Protein AF-A0A2J8RBI4-F1 (afdb_monomer_lite)

Foldseek 3Di:
DKKWKADPVVRDIDIDDDDDDPDDPQDDDDDPVVCVRRVHDVVGDIDIDDDDDDDDPDDDDDDPDPVVD

Organism: Pongo abelii (NCBI:txid9601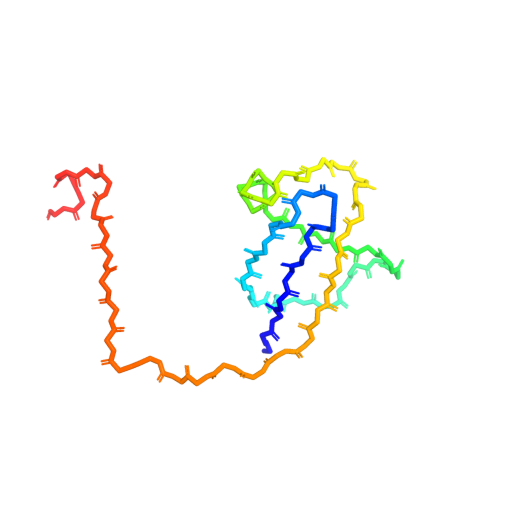)

Structure (mmCIF, N/CA/C/O backbone):
data_AF-A0A2J8RBI4-F1
#
_entry.id   AF-A0A2J8RBI4-F1
#
loop_
_atom_site.group_PDB
_atom_site.id
_atom_site.type_symbol
_atom_site.label_atom_id
_atom_site.label_alt_id
_atom_site.label_comp_id
_atom_site.label_asym_id
_atom_site.label_entity_id
_atom_site.label_seq_id
_atom_site.pdbx_PDB_ins_code
_atom_site.Cartn_x
_atom_site.Cartn_y
_atom_site.Cartn_z
_atom_site.occupancy
_atom_site.B_iso_or_equiv
_atom_site.auth_seq_id
_atom_site.auth_comp_id
_atom_site.auth_asym_id
_atom_site.auth_atom_id
_atom_site.pdbx_PDB_model_num
ATOM 1 N N . MET A 1 1 ? 5.509 -11.894 6.143 1.00 86.50 1 MET A N 1
ATOM 2 C CA . MET A 1 1 ? 6.580 -10.871 6.101 1.00 86.50 1 MET A CA 1
ATOM 3 C C . MET A 1 1 ? 5.926 -9.502 6.030 1.00 86.50 1 MET A C 1
ATOM 5 O O . MET A 1 1 ? 4.854 -9.412 5.438 1.00 86.50 1 MET A O 1
ATOM 9 N N . LEU A 1 2 ? 6.516 -8.482 6.656 1.00 96.12 2 LEU A N 1
ATOM 10 C CA . LEU A 1 2 ? 5.988 -7.116 6.652 1.00 96.12 2 LEU A CA 1
ATOM 11 C C . LEU A 1 2 ? 6.949 -6.191 5.916 1.00 96.12 2 LEU A C 1
ATOM 13 O O . LEU A 1 2 ? 8.167 -6.288 6.074 1.00 96.12 2 LEU A O 1
ATOM 17 N N . PHE A 1 3 ? 6.376 -5.284 5.139 1.00 97.88 3 PHE A N 1
ATOM 18 C CA . PHE A 1 3 ? 7.111 -4.297 4.374 1.00 97.88 3 PHE A CA 1
ATOM 19 C C . PHE A 1 3 ? 6.623 -2.893 4.705 1.00 97.88 3 PHE A C 1
ATOM 21 O O . PHE A 1 3 ? 5.446 -2.672 4.999 1.00 97.88 3 PHE A O 1
ATOM 28 N N . LYS A 1 4 ? 7.543 -1.937 4.643 1.00 98.00 4 LYS A N 1
ATOM 29 C CA . LYS A 1 4 ? 7.245 -0.510 4.621 1.00 98.00 4 LYS A CA 1
ATOM 30 C C . LYS A 1 4 ? 7.418 -0.023 3.188 1.00 98.00 4 LYS A C 1
ATOM 32 O O . LYS A 1 4 ? 8.486 -0.192 2.602 1.00 98.00 4 LYS A O 1
ATOM 37 N N . LEU A 1 5 ? 6.366 0.575 2.645 1.00 98.06 5 LEU A N 1
ATOM 38 C CA . LEU A 1 5 ? 6.366 1.228 1.343 1.00 98.06 5 LEU A CA 1
ATOM 39 C C . LEU A 1 5 ? 6.538 2.726 1.547 1.00 98.06 5 LEU A C 1
ATOM 41 O O . LEU A 1 5 ? 5.830 3.304 2.370 1.00 98.06 5 LEU A O 1
ATOM 45 N N . THR A 1 6 ? 7.447 3.351 0.802 1.00 98.25 6 THR A N 1
ATOM 46 C CA . THR A 1 6 ? 7.680 4.801 0.857 1.00 98.25 6 THR A CA 1
ATOM 47 C C . THR A 1 6 ? 7.685 5.391 -0.548 1.00 98.25 6 THR A C 1
ATOM 49 O O . THR A 1 6 ? 8.511 5.013 -1.380 1.00 98.25 6 THR A O 1
ATOM 52 N N . ASN A 1 7 ? 6.799 6.352 -0.803 1.00 97.75 7 ASN A N 1
ATOM 53 C CA . ASN A 1 7 ? 6.885 7.230 -1.963 1.00 97.75 7 ASN A CA 1
ATOM 54 C C . ASN A 1 7 ? 7.781 8.424 -1.611 1.00 97.75 7 ASN A C 1
ATOM 56 O O . ASN A 1 7 ? 7.400 9.279 -0.811 1.00 97.75 7 ASN A O 1
ATOM 60 N N . LYS A 1 8 ? 8.974 8.485 -2.210 1.00 95.12 8 LYS A N 1
ATOM 61 C CA . LYS A 1 8 ? 9.961 9.542 -1.939 1.00 95.12 8 LYS A CA 1
ATOM 62 C C . LYS A 1 8 ? 9.568 10.913 -2.477 1.00 95.12 8 LYS A C 1
ATOM 64 O O . LYS A 1 8 ? 10.020 11.909 -1.927 1.00 95.12 8 LYS A O 1
ATOM 69 N N . ASN A 1 9 ? 8.721 10.973 -3.502 1.00 94.94 9 ASN A N 1
ATOM 70 C CA . ASN A 1 9 ? 8.316 12.241 -4.107 1.00 94.94 9 ASN A CA 1
ATOM 71 C C . ASN A 1 9 ? 7.316 12.998 -3.225 1.00 94.94 9 ASN A C 1
ATOM 73 O O . ASN A 1 9 ? 7.324 14.225 -3.198 1.00 94.94 9 ASN A O 1
ATOM 77 N N . SER A 1 10 ? 6.463 12.271 -2.499 1.00 94.19 10 SER A N 1
ATOM 78 C CA . SER A 1 10 ? 5.422 12.848 -1.639 1.00 94.19 10 SER A CA 1
ATOM 79 C C . SER A 1 10 ? 5.687 12.675 -0.140 1.00 94.19 10 SER A C 1
ATOM 81 O O . SER A 1 10 ? 4.816 13.016 0.656 1.00 94.19 10 SER A O 1
ATOM 83 N N . ASP A 1 11 ? 6.817 12.065 0.234 1.00 93.50 11 ASP A N 1
ATOM 84 C CA . ASP A 1 11 ? 7.177 11.663 1.605 1.00 93.50 11 ASP A CA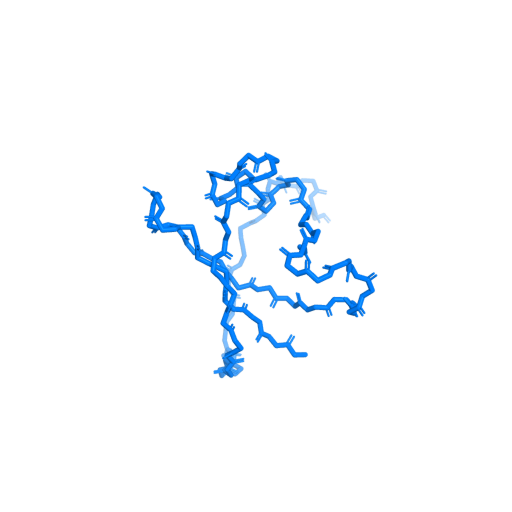 1
ATOM 85 C C . ASP A 1 11 ? 6.052 10.911 2.347 1.00 93.50 11 ASP A C 1
ATOM 87 O O . ASP A 1 11 ? 5.805 11.081 3.541 1.00 93.50 11 ASP A O 1
ATOM 91 N N . ARG A 1 12 ? 5.311 10.073 1.608 1.00 97.19 12 ARG A N 1
ATOM 92 C CA . ARG A 1 12 ? 4.227 9.251 2.162 1.00 97.19 12 ARG A CA 1
ATOM 93 C C . ARG A 1 12 ? 4.690 7.821 2.334 1.00 97.19 12 ARG A C 1
ATOM 95 O O . ARG A 1 12 ? 5.354 7.268 1.459 1.00 97.19 12 ARG A O 1
ATOM 102 N N . MET A 1 13 ? 4.271 7.200 3.432 1.00 97.75 13 MET A N 1
ATOM 103 C CA . MET A 1 13 ? 4.556 5.796 3.698 1.00 97.75 13 MET A CA 1
ATOM 104 C C . MET A 1 13 ? 3.348 5.037 4.234 1.00 97.75 13 MET A C 1
ATOM 106 O O . MET A 1 13 ? 2.442 5.608 4.839 1.00 97.75 13 MET A O 1
ATOM 110 N N . THR A 1 14 ? 3.360 3.725 4.028 1.00 97.75 14 THR A N 1
ATOM 111 C CA . THR A 1 14 ? 2.407 2.790 4.626 1.00 97.75 14 THR A CA 1
ATOM 112 C C . THR A 1 14 ? 3.082 1.447 4.885 1.00 97.75 14 THR A C 1
ATOM 114 O O . THR A 1 14 ? 4.123 1.146 4.300 1.00 97.75 14 THR A O 1
ATOM 117 N N . HIS A 1 15 ? 2.498 0.639 5.763 1.00 97.56 15 HIS A N 1
ATOM 118 C CA . HIS A 1 15 ? 2.942 -0.731 5.999 1.00 97.56 15 HIS A CA 1
ATOM 119 C C . HIS A 1 15 ? 1.994 -1.712 5.319 1.00 97.56 15 HIS A C 1
ATOM 121 O O . HIS A 1 15 ? 0.778 -1.519 5.328 1.00 97.56 15 HIS A O 1
ATOM 127 N N . CYS A 1 16 ? 2.545 -2.778 4.749 1.00 97.31 16 CYS A N 1
ATOM 128 C CA . CYS A 1 16 ? 1.766 -3.817 4.095 1.00 97.31 16 CYS A CA 1
ATOM 129 C C . CYS A 1 16 ? 2.352 -5.209 4.347 1.00 97.31 16 CYS A C 1
ATOM 131 O O . CYS A 1 16 ? 3.520 -5.377 4.709 1.00 97.31 16 CYS A O 1
ATOM 133 N N . GLY A 1 17 ? 1.510 -6.222 4.153 1.00 96.69 17 GLY A N 1
ATOM 134 C CA . GLY A 1 17 ? 1.968 -7.596 3.991 1.00 96.69 17 GLY A CA 1
ATOM 135 C C . GLY A 1 17 ? 2.417 -7.868 2.557 1.00 96.69 17 GLY A C 1
ATOM 136 O O . GLY A 1 17 ? 2.279 -7.022 1.673 1.00 96.69 17 GLY A O 1
ATOM 137 N N . VAL A 1 18 ? 2.915 -9.080 2.335 1.00 95.69 18 VAL A N 1
ATOM 138 C CA . VAL A 1 18 ? 3.128 -9.654 1.004 1.00 95.69 18 VAL A CA 1
ATOM 139 C C . VAL A 1 18 ? 2.214 -10.855 0.842 1.00 95.69 18 VAL A C 1
ATOM 141 O O . VAL A 1 18 ? 2.067 -11.641 1.781 1.00 95.69 18 VAL A O 1
ATOM 144 N N . LEU A 1 19 ? 1.599 -10.967 -0.332 1.00 95.50 19 LEU A N 1
ATOM 145 C CA . LEU A 1 19 ? 0.853 -12.157 -0.715 1.00 95.50 19 LEU A CA 1
ATOM 146 C C . LEU A 1 19 ? 1.828 -13.205 -1.266 1.00 95.50 19 LEU A C 1
ATOM 148 O O . LEU A 1 19 ? 2.049 -14.225 -0.624 1.00 95.50 19 LEU A O 1
ATOM 152 N N . GLU A 1 20 ? 2.473 -12.904 -2.397 1.00 95.06 20 GLU A N 1
ATOM 153 C CA . GLU A 1 20 ? 3.393 -13.799 -3.112 1.00 95.06 20 GLU A CA 1
ATOM 154 C C . GLU A 1 20 ? 4.490 -13.005 -3.850 1.00 95.06 20 GLU A C 1
ATOM 156 O O . GLU A 1 20 ? 4.344 -11.806 -4.093 1.00 95.06 20 GLU A O 1
ATOM 161 N N . PHE A 1 21 ? 5.580 -13.680 -4.234 1.00 95.12 21 PHE A N 1
ATOM 162 C CA . PHE A 1 21 ? 6.689 -13.122 -5.024 1.00 95.12 21 PHE A CA 1
ATOM 163 C C . PHE A 1 21 ? 6.667 -13.695 -6.449 1.00 95.12 21 PHE A C 1
ATOM 165 O O . PHE A 1 21 ? 7.505 -14.517 -6.809 1.00 95.12 21 PHE A O 1
ATOM 172 N N . VAL A 1 22 ? 5.658 -13.301 -7.228 1.00 96.81 22 VAL A N 1
ATOM 173 C CA . VAL A 1 22 ? 5.415 -13.794 -8.603 1.00 96.81 22 VAL A CA 1
ATOM 174 C C . VAL A 1 22 ? 5.536 -12.711 -9.677 1.00 96.81 22 VAL A C 1
ATOM 176 O O . VAL A 1 22 ? 5.442 -13.016 -10.860 1.00 96.81 22 VAL A O 1
ATOM 179 N N . ALA A 1 23 ? 5.702 -11.450 -9.272 1.00 95.88 23 ALA A N 1
ATOM 180 C CA . ALA A 1 23 ? 5.884 -10.336 -10.195 1.00 95.88 23 ALA A CA 1
ATOM 181 C C . ALA A 1 23 ? 7.272 -10.381 -10.847 1.00 95.88 23 ALA A C 1
ATOM 183 O O . ALA A 1 23 ? 8.223 -10.889 -10.246 1.00 95.88 23 ALA A O 1
ATOM 184 N N . ASP A 1 24 ? 7.382 -9.809 -12.048 1.00 97.06 24 ASP A N 1
ATOM 185 C CA . ASP A 1 24 ? 8.669 -9.631 -12.719 1.00 97.06 24 ASP A CA 1
ATOM 186 C C . ASP A 1 24 ? 9.633 -8.798 -11.860 1.00 97.06 24 ASP A C 1
ATOM 188 O O . ASP A 1 24 ? 9.229 -7.987 -11.019 1.00 97.06 24 ASP A O 1
ATOM 192 N N . GLU A 1 25 ? 10.933 -8.989 -12.078 1.00 94.81 25 GLU A N 1
ATOM 193 C CA . GLU A 1 25 ? 11.964 -8.275 -11.332 1.00 94.81 25 GLU A CA 1
ATOM 194 C C . GLU A 1 25 ? 11.785 -6.752 -11.445 1.00 94.81 25 GLU A C 1
ATOM 196 O O . GLU A 1 25 ? 11.622 -6.193 -12.528 1.00 94.81 25 GLU A O 1
ATOM 201 N N . GLY A 1 26 ? 11.811 -6.073 -10.296 1.00 94.12 26 GLY A N 1
ATOM 202 C CA . GLY A 1 26 ? 11.604 -4.626 -10.216 1.00 94.12 26 GLY A CA 1
ATOM 203 C C . GLY A 1 26 ? 10.138 -4.183 -10.271 1.00 94.12 26 GLY A C 1
ATOM 204 O O . GLY A 1 26 ? 9.879 -2.988 -10.137 1.00 94.12 26 GLY A O 1
ATOM 205 N N . ILE A 1 27 ? 9.183 -5.109 -10.407 1.00 96.00 27 ILE A N 1
ATOM 206 C CA . ILE A 1 27 ? 7.748 -4.816 -10.397 1.00 96.00 27 ILE A CA 1
ATOM 207 C C . ILE A 1 27 ? 7.132 -5.261 -9.068 1.00 96.00 27 ILE A C 1
ATOM 209 O O . ILE A 1 27 ? 7.412 -6.337 -8.542 1.00 96.00 27 ILE A O 1
ATOM 213 N N . CYS A 1 28 ? 6.241 -4.437 -8.522 1.00 95.88 28 CYS A N 1
ATOM 214 C CA . CYS A 1 28 ? 5.320 -4.854 -7.476 1.00 95.88 28 CYS A CA 1
ATOM 215 C C . CYS A 1 28 ? 3.897 -4.438 -7.847 1.00 95.88 28 CYS A C 1
ATOM 217 O O . CYS A 1 28 ? 3.673 -3.390 -8.452 1.00 95.88 28 CYS A O 1
ATOM 219 N N . TYR A 1 29 ? 2.926 -5.272 -7.482 1.00 96.62 29 TYR A N 1
ATOM 220 C CA . TYR A 1 29 ? 1.514 -4.976 -7.687 1.00 96.62 29 TYR A CA 1
ATOM 221 C C . TYR A 1 29 ? 0.901 -4.519 -6.372 1.00 96.62 29 TYR A C 1
ATOM 223 O O . TYR A 1 29 ? 0.988 -5.214 -5.357 1.00 96.62 29 TYR A O 1
ATOM 231 N N . LEU A 1 30 ? 0.274 -3.346 -6.395 1.00 96.88 30 LEU A N 1
ATOM 232 C CA . LEU A 1 30 ? -0.395 -2.759 -5.242 1.00 96.88 30 LEU A CA 1
ATOM 233 C C . LEU A 1 30 ? -1.893 -2.620 -5.528 1.00 96.88 30 LEU A C 1
ATOM 235 O O . LEU A 1 30 ? -2.275 -2.274 -6.646 1.00 96.88 30 LEU A O 1
ATOM 239 N N . PRO A 1 31 ? -2.765 -2.829 -4.528 1.00 97.00 31 PRO A N 1
ATOM 240 C CA . PRO A 1 31 ? -4.162 -2.445 -4.648 1.00 97.00 31 PRO A CA 1
ATOM 241 C C . PRO A 1 31 ? -4.299 -0.948 -4.947 1.00 97.00 31 PRO A C 1
ATOM 243 O O . PRO A 1 31 ? -3.587 -0.126 -4.364 1.00 97.00 31 PRO A O 1
ATOM 246 N N . HIS A 1 32 ? -5.276 -0.582 -5.778 1.00 96.75 32 HIS A N 1
ATOM 247 C CA . HIS A 1 32 ? -5.475 0.806 -6.207 1.00 96.75 32 HIS A CA 1
ATOM 248 C C . HIS A 1 32 ? -5.604 1.793 -5.031 1.00 96.75 32 HIS A C 1
ATOM 250 O O . HIS A 1 32 ? -4.973 2.846 -5.026 1.00 96.75 32 HIS A O 1
ATOM 256 N N . TRP A 1 33 ? -6.339 1.425 -3.977 1.00 96.56 33 TRP A N 1
ATOM 257 C CA . TRP A 1 33 ? -6.502 2.267 -2.784 1.00 96.56 33 TRP A CA 1
ATOM 258 C C . TRP A 1 33 ? -5.176 2.541 -2.054 1.00 96.56 33 TRP A C 1
ATOM 260 O O . TRP A 1 33 ? -4.994 3.603 -1.459 1.00 96.56 33 TRP A O 1
ATOM 270 N N . MET A 1 34 ? -4.225 1.603 -2.109 1.00 97.19 34 MET A N 1
ATOM 271 C CA . MET A 1 34 ? -2.909 1.768 -1.495 1.00 97.19 34 MET A CA 1
ATOM 272 C C . MET A 1 34 ? -2.047 2.727 -2.317 1.00 97.19 34 MET A C 1
ATOM 274 O O . MET A 1 34 ? -1.371 3.578 -1.739 1.00 97.19 34 MET A O 1
ATOM 278 N N . MET A 1 35 ? -2.125 2.637 -3.649 1.00 97.06 35 MET A N 1
ATOM 279 C CA . MET A 1 35 ? -1.485 3.595 -4.555 1.00 97.06 35 MET A CA 1
ATOM 280 C C . MET A 1 35 ? -2.036 5.005 -4.335 1.00 97.06 35 MET A C 1
ATOM 282 O O . MET A 1 35 ? -1.256 5.931 -4.133 1.00 97.06 35 MET A O 1
ATOM 286 N N . GLN A 1 36 ? -3.363 5.157 -4.254 1.00 96.94 36 GLN A N 1
ATOM 287 C CA . GLN A 1 36 ? -4.006 6.437 -3.942 1.00 96.94 36 GLN A CA 1
ATOM 288 C C . GLN A 1 36 ? -3.541 7.002 -2.593 1.00 96.94 36 GLN A C 1
ATOM 290 O O . GLN A 1 36 ? -3.187 8.176 -2.504 1.00 96.94 36 GLN A O 1
ATOM 295 N N . ASN A 1 37 ? -3.476 6.175 -1.544 1.00 96.25 37 ASN A N 1
ATOM 296 C CA . ASN A 1 37 ? -2.992 6.612 -0.232 1.00 96.25 37 ASN A CA 1
ATOM 297 C C . ASN A 1 37 ? -1.531 7.097 -0.274 1.00 96.25 37 ASN A C 1
ATOM 299 O O . ASN A 1 37 ? -1.183 8.077 0.390 1.00 96.25 37 ASN A O 1
ATOM 303 N N . LEU A 1 38 ? -0.689 6.430 -1.068 1.00 97.25 38 LEU A N 1
ATOM 304 C CA . LEU A 1 38 ? 0.718 6.774 -1.281 1.00 97.25 38 LEU A CA 1
ATOM 305 C C . LEU A 1 38 ? 0.943 7.861 -2.344 1.00 97.25 38 LEU A C 1
ATOM 307 O O . LEU A 1 38 ? 2.091 8.245 -2.547 1.00 97.25 38 LEU A O 1
ATOM 311 N N . LEU A 1 39 ? -0.111 8.363 -3.000 1.00 97.19 39 LEU A N 1
ATOM 312 C CA . LEU A 1 39 ? -0.023 9.273 -4.151 1.00 97.19 39 LEU A CA 1
ATOM 313 C C . LEU A 1 39 ? 0.897 8.730 -5.260 1.00 97.19 39 LEU A C 1
ATOM 315 O O . LEU A 1 39 ? 1.759 9.438 -5.779 1.00 97.19 39 LEU A O 1
ATOM 319 N N . LEU A 1 40 ? 0.742 7.443 -5.568 1.00 96.62 40 LEU A N 1
ATOM 320 C CA . LEU A 1 40 ? 1.439 6.758 -6.652 1.00 96.62 40 LEU A CA 1
ATOM 321 C C . LEU A 1 40 ? 0.537 6.642 -7.879 1.00 96.62 40 LEU A C 1
ATOM 323 O O . LEU A 1 40 ? -0.657 6.367 -7.765 1.00 96.62 40 LEU A O 1
ATOM 327 N N . GLU A 1 41 ? 1.153 6.777 -9.045 1.00 95.31 41 GLU A N 1
ATOM 328 C CA . GLU A 1 41 ? 0.564 6.449 -10.341 1.00 95.31 41 GLU A CA 1
ATOM 329 C C . GLU A 1 41 ? 1.145 5.121 -10.853 1.00 95.31 41 GLU A C 1
ATOM 331 O O . GLU A 1 41 ? 2.169 4.641 -10.356 1.00 95.31 41 GLU A O 1
ATOM 336 N N . GLU A 1 42 ? 0.485 4.499 -11.830 1.00 95.31 42 GLU A N 1
ATOM 337 C CA . GLU A 1 42 ? 1.005 3.293 -12.482 1.00 95.31 42 GLU A CA 1
ATOM 338 C C . GLU A 1 42 ? 2.369 3.567 -13.129 1.00 95.31 42 GLU A C 1
ATOM 340 O O . GLU A 1 42 ? 2.593 4.615 -13.731 1.00 95.31 42 GLU A O 1
ATOM 345 N N . GLY A 1 43 ? 3.309 2.634 -12.963 1.00 95.44 43 GLY A N 1
ATOM 346 C CA . GLY A 1 43 ? 4.706 2.827 -13.370 1.00 95.44 43 GLY A CA 1
ATOM 347 C C . GLY A 1 43 ? 5.521 3.738 -12.440 1.00 95.44 43 GLY A C 1
ATOM 348 O O . GLY A 1 43 ? 6.722 3.903 -12.650 1.00 95.44 43 GLY A O 1
ATOM 349 N N . GLY A 1 44 ? 4.909 4.306 -11.396 1.00 95.12 44 GLY A N 1
ATOM 350 C CA . GLY A 1 44 ? 5.604 5.077 -10.372 1.00 95.12 44 GLY A CA 1
ATOM 351 C C . GLY A 1 44 ? 6.555 4.221 -9.531 1.00 95.12 44 GLY A C 1
ATOM 352 O O . GLY A 1 44 ? 6.290 3.055 -9.240 1.00 95.12 44 GLY A O 1
ATOM 353 N N . LEU A 1 45 ? 7.666 4.821 -9.099 1.00 96.12 45 LEU A N 1
ATOM 354 C CA . LEU A 1 45 ? 8.630 4.162 -8.220 1.00 96.12 45 LEU A CA 1
ATOM 355 C C . LEU A 1 45 ? 8.180 4.222 -6.759 1.00 96.12 45 LEU A C 1
ATOM 357 O O . LEU A 1 45 ? 7.786 5.271 -6.249 1.00 96.12 45 LEU A O 1
ATOM 361 N N . VAL A 1 46 ? 8.334 3.102 -6.057 1.00 97.19 46 VAL A N 1
ATOM 362 C CA . VAL A 1 46 ? 8.109 2.997 -4.615 1.00 97.19 46 VAL A CA 1
ATOM 363 C C . VAL A 1 46 ? 9.285 2.280 -3.968 1.00 97.19 46 VAL A C 1
ATOM 365 O O . VAL A 1 46 ? 9.766 1.265 -4.467 1.00 97.19 46 VAL A O 1
ATOM 368 N N . GLN A 1 47 ? 9.768 2.805 -2.844 1.00 97.56 47 GLN A N 1
ATOM 369 C CA . GLN A 1 47 ? 10.783 2.119 -2.057 1.00 97.56 47 GLN A CA 1
ATOM 370 C C . GLN A 1 47 ? 10.117 1.072 -1.164 1.00 97.56 47 GLN A C 1
ATOM 372 O O . GLN A 1 47 ? 9.179 1.392 -0.434 1.00 97.56 47 GLN A O 1
ATOM 377 N N . VAL A 1 48 ? 10.645 -0.152 -1.186 1.00 97.00 48 VAL A N 1
ATOM 378 C CA . VAL A 1 48 ? 10.186 -1.276 -0.363 1.00 97.00 48 VAL A CA 1
ATOM 379 C C . VAL A 1 48 ? 11.277 -1.641 0.640 1.00 97.00 48 VAL A C 1
ATOM 381 O O . VAL A 1 48 ? 12.419 -1.887 0.260 1.00 97.00 48 VAL A O 1
ATOM 384 N N . GLU A 1 49 ? 10.935 -1.690 1.924 1.00 97.38 49 GLU A N 1
ATOM 385 C CA . GLU A 1 49 ? 11.855 -2.073 3.000 1.00 97.38 49 GLU A CA 1
ATOM 386 C C . GLU A 1 49 ? 11.248 -3.204 3.830 1.00 97.38 49 GLU A C 1
ATOM 388 O O .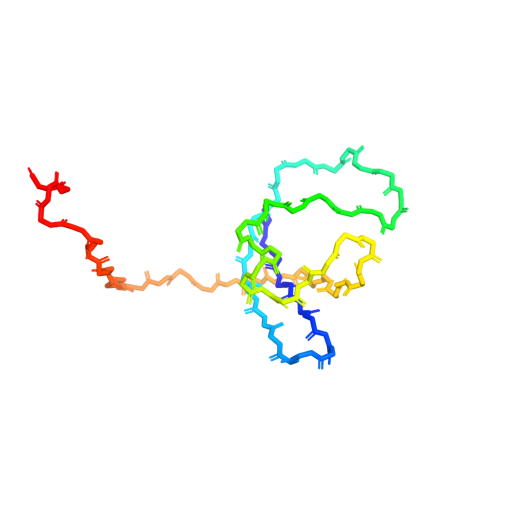 GLU A 1 49 ? 10.104 -3.098 4.273 1.00 97.38 49 GLU A O 1
ATOM 393 N N . SER A 1 50 ? 12.003 -4.280 4.071 1.00 97.12 50 SER A N 1
ATOM 394 C CA . SER A 1 50 ? 11.594 -5.332 5.013 1.00 97.12 50 SER A CA 1
ATOM 395 C C . SER A 1 50 ? 11.696 -4.802 6.439 1.00 97.12 50 SER A C 1
ATOM 397 O O . SER A 1 50 ? 12.754 -4.321 6.845 1.00 97.12 50 SER A O 1
ATOM 399 N N . VAL A 1 51 ? 10.616 -4.908 7.212 1.00 97.62 51 VAL A N 1
ATOM 400 C CA . VAL A 1 51 ? 10.553 -4.377 8.580 1.00 97.62 51 VAL A CA 1
ATOM 401 C C . VAL A 1 51 ? 9.979 -5.396 9.556 1.00 97.62 51 VAL A C 1
ATOM 403 O O . VAL A 1 51 ? 9.141 -6.223 9.202 1.00 97.62 51 VAL A O 1
ATOM 406 N N . ASN A 1 52 ? 10.403 -5.299 10.815 1.00 96.06 52 ASN A N 1
ATOM 407 C CA . ASN A 1 52 ? 9.814 -6.035 11.929 1.00 96.06 52 ASN A CA 1
ATOM 408 C C . ASN A 1 52 ? 9.047 -5.050 12.812 1.00 96.06 52 ASN A C 1
ATOM 410 O O . ASN A 1 52 ? 9.650 -4.168 13.422 1.00 96.06 52 ASN A O 1
ATOM 414 N N . LEU A 1 53 ? 7.723 -5.193 12.868 1.00 93.81 53 LEU A N 1
ATOM 415 C CA . LEU A 1 53 ? 6.857 -4.373 13.715 1.00 93.81 53 LEU A CA 1
ATOM 416 C C . LEU A 1 53 ? 6.513 -5.128 14.999 1.00 93.81 53 LEU A C 1
ATOM 418 O O . LEU A 1 53 ? 6.248 -6.330 14.971 1.00 93.81 53 LEU A O 1
ATOM 422 N N . GLN A 1 54 ? 6.499 -4.416 16.124 1.00 94.94 54 GLN A N 1
ATOM 423 C CA . GLN A 1 54 ? 6.028 -4.973 17.389 1.00 94.94 54 GLN A CA 1
ATOM 424 C C . GLN A 1 54 ? 4.504 -5.122 17.371 1.00 94.94 54 GLN A C 1
ATOM 426 O O . GLN A 1 54 ? 3.794 -4.302 16.787 1.00 94.94 54 GLN A O 1
ATOM 431 N N . VAL A 1 55 ? 3.999 -6.166 18.031 1.00 95.12 55 VAL A N 1
ATOM 432 C CA . VAL A 1 55 ? 2.555 -6.382 18.173 1.00 95.12 55 VAL A CA 1
ATOM 433 C C . VAL A 1 55 ? 1.966 -5.262 19.028 1.00 95.12 55 VAL A C 1
ATOM 435 O O . VAL A 1 55 ? 2.441 -4.998 20.133 1.00 95.12 55 VAL A O 1
ATOM 438 N N . ALA A 1 56 ? 0.930 -4.603 18.514 1.00 94.38 56 ALA A N 1
ATOM 439 C CA . ALA A 1 56 ? 0.232 -3.559 19.249 1.00 94.38 56 ALA A CA 1
ATOM 440 C C . ALA A 1 56 ? -0.547 -4.155 20.432 1.00 94.38 56 ALA A C 1
ATOM 442 O O . ALA A 1 56 ? -1.177 -5.203 20.312 1.00 94.38 56 ALA A O 1
ATOM 443 N N . THR A 1 57 ? -0.547 -3.460 21.569 1.00 97.88 57 THR A N 1
ATOM 444 C CA . THR A 1 57 ? -1.339 -3.840 22.754 1.00 97.88 57 THR A CA 1
ATOM 445 C C . THR A 1 57 ? -2.780 -3.333 22.692 1.00 97.88 57 THR A C 1
ATOM 447 O O . THR A 1 57 ? -3.643 -3.814 23.420 1.00 97.88 57 THR A O 1
ATOM 450 N N . TYR A 1 58 ? -3.045 -2.353 21.829 1.00 97.56 58 TYR A N 1
ATOM 451 C CA . TYR A 1 58 ? -4.347 -1.727 21.648 1.00 97.56 58 TYR A CA 1
ATOM 452 C C . TYR A 1 58 ? -4.478 -1.199 20.218 1.00 97.56 58 TYR A C 1
ATOM 454 O O . TYR A 1 58 ? -3.499 -0.774 19.603 1.00 97.56 58 TYR A O 1
ATOM 462 N N . SER A 1 59 ? -5.691 -1.216 19.672 1.00 95.44 59 SER A N 1
ATOM 463 C CA . SER A 1 59 ? -6.008 -0.621 18.373 1.00 95.44 59 SER A CA 1
ATOM 464 C C . SER A 1 59 ? -7.401 -0.010 18.418 1.00 95.44 59 SER A C 1
ATOM 466 O O . SER A 1 59 ? -8.336 -0.616 18.938 1.00 95.44 59 SER A O 1
ATOM 468 N N . LYS A 1 60 ? -7.530 1.206 17.883 1.00 95.69 60 LYS A N 1
ATOM 469 C CA . LYS A 1 60 ? -8.790 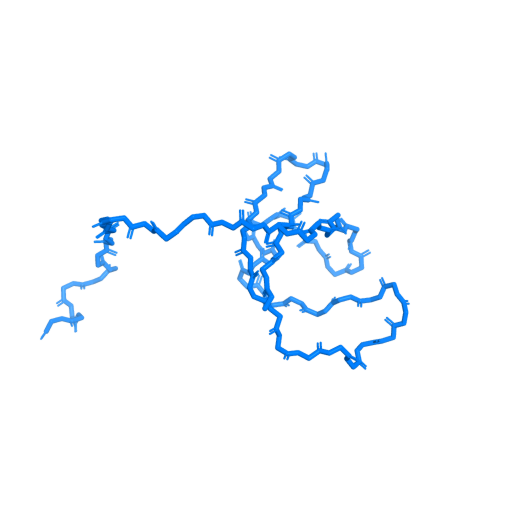1.945 17.815 1.00 95.69 60 LYS A CA 1
ATOM 470 C C . LYS A 1 60 ? -9.121 2.223 16.360 1.00 95.69 60 LYS A C 1
ATOM 472 O O . LYS A 1 60 ? -8.365 2.910 15.679 1.00 95.69 60 LYS A O 1
ATOM 477 N N . PHE A 1 61 ? -10.263 1.721 15.918 1.00 94.44 61 PHE A N 1
ATOM 478 C CA . PHE A 1 61 ? -10.764 1.911 14.564 1.00 94.44 61 PHE A CA 1
ATOM 479 C C . PHE A 1 61 ? -11.998 2.809 14.592 1.00 94.44 61 PHE A C 1
ATOM 481 O O . PHE A 1 61 ? -12.790 2.756 15.535 1.00 94.44 61 PHE A O 1
ATOM 488 N N . GLN A 1 62 ? -12.143 3.648 13.569 1.00 94.31 62 GLN A N 1
ATOM 489 C CA . GLN A 1 62 ? -13.325 4.477 13.373 1.00 94.31 62 GLN A CA 1
ATOM 490 C C . GLN A 1 62 ? -14.271 3.768 12.393 1.00 94.31 62 GLN A C 1
ATOM 492 O O . GLN A 1 62 ? -13.858 3.513 11.261 1.00 94.31 62 GLN A O 1
ATOM 497 N N . PRO A 1 63 ? -15.519 3.454 12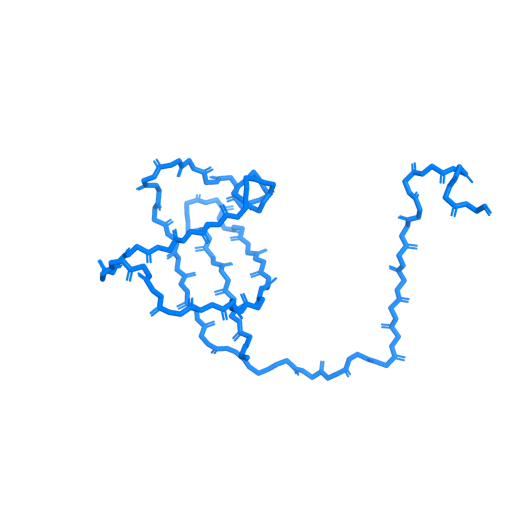.786 1.00 94.25 63 PRO A N 1
ATOM 498 C CA . PRO A 1 63 ? -16.529 2.962 11.854 1.00 94.25 63 PRO A CA 1
ATOM 499 C C . PRO A 1 63 ? -16.812 3.996 10.759 1.00 94.25 63 PRO A C 1
ATOM 501 O O . PRO A 1 63 ? -16.918 5.189 11.045 1.00 94.25 63 PRO A O 1
ATOM 504 N N . GLN A 1 64 ? -16.948 3.540 9.513 1.00 92.81 64 GLN A N 1
ATOM 505 C CA . GLN A 1 64 ? -17.256 4.416 8.377 1.00 92.81 64 GLN A CA 1
ATOM 506 C C . GLN A 1 64 ? -18.734 4.836 8.347 1.00 92.81 64 GLN A C 1
ATOM 508 O O . GLN A 1 64 ? -19.043 5.963 7.968 1.00 92.81 64 GLN A O 1
ATOM 513 N N . SER A 1 65 ? -19.634 3.936 8.748 1.00 95.19 65 SER A N 1
ATOM 514 C CA . SER A 1 65 ? -21.083 4.150 8.809 1.00 95.19 65 SER A CA 1
ATOM 515 C C . SER A 1 65 ? -21.658 3.457 10.051 1.00 95.19 65 SER A C 1
ATOM 517 O O . SER A 1 65 ? -21.112 2.426 10.461 1.00 95.19 65 SER A O 1
ATOM 519 N N . PRO A 1 66 ? -22.758 3.968 10.637 1.00 92.56 66 PRO A N 1
ATOM 520 C CA . PRO A 1 66 ? -23.557 3.229 11.612 1.00 92.56 66 PRO A CA 1
ATOM 521 C C . PRO A 1 66 ? -24.061 1.869 11.103 1.00 92.56 66 PRO A C 1
ATOM 523 O O . PRO A 1 66 ? -24.249 0.982 11.924 1.00 92.56 66 PRO A O 1
ATOM 526 N N . ASP A 1 67 ? -24.210 1.679 9.784 1.00 94.75 67 ASP A N 1
ATOM 527 C CA . ASP A 1 67 ? -24.692 0.421 9.172 1.00 94.75 67 ASP A CA 1
ATOM 528 C C . ASP A 1 67 ? -23.759 -0.783 9.397 1.00 94.75 67 ASP A C 1
ATOM 530 O O . ASP A 1 67 ? -24.096 -1.914 9.062 1.00 94.75 67 ASP A O 1
ATOM 534 N N . PHE A 1 68 ? -22.543 -0.540 9.891 1.00 85.81 68 PHE A N 1
ATOM 535 C CA . PHE A 1 68 ? -21.569 -1.586 10.195 1.00 85.81 68 PHE A CA 1
ATOM 536 C C . PHE A 1 68 ? -21.942 -2.416 11.443 1.00 85.81 68 PHE A C 1
ATOM 538 O O . PHE A 1 68 ? -21.348 -3.473 11.662 1.00 85.81 68 PHE A O 1
ATOM 545 N N . LEU A 1 69 ? -22.879 -1.930 12.268 1.00 69.69 69 LEU A N 1
ATOM 546 C CA . LEU A 1 69 ? -23.391 -2.593 13.476 1.00 69.69 69 LEU A CA 1
ATOM 547 C C . LEU A 1 69 ? -24.723 -3.298 13.201 1.00 69.69 69 LEU A C 1
ATOM 54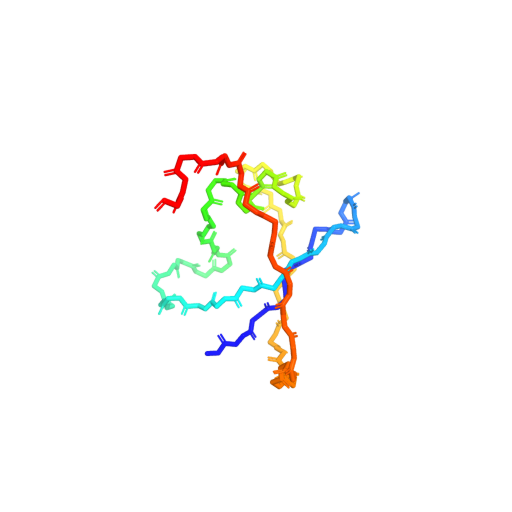9 O O . LEU A 1 69 ? -24.900 -4.403 13.761 1.00 69.69 69 LEU A O 1
#

Sequence (69 aa):
MLFKLTNKNSDRMTHCGVLEFVADEGICYLPHWMMQNLLLEEGGLVQVESVNLQVATYSKFQPQSPDFL

Radius of gyration: 14.6 Å; chains: 1; bounding box: 37×27×36 Å

InterPro domains:
  IPR004854 Ubiquitin fusion degradation protein UFD1-like [PTHR12555] (1-69)
  IPR042299 UFD1-like, Nn domain [G3DSA:2.40.40.50] (1-54)
  IPR055417 Ubiquitin fusion degradation protein UFD1, N-terminal subdomain 1 [PF03152] (1-53)

Secondary structure (DSSP, 8-state):
-EEEEEETTTTEEEEEE-----SPTT-----HHHHHHHT--TT---EEEEE-PPPPS------S-GGG-

pLDDT: mean 95.43, std 3.78, range [69.69, 98.25]